Protein AF-A0A160TFT5-F1 (afdb_monomer)

Secondary structure (DSSP, 8-state):
-----------------------------------------HHHHHHHHHHHHHHHHHHHHTT-------TT----PPPPPPP-TTSS--

Radius of gyration: 28.59 Å; Cα contacts (8 Å, |Δi|>4): 5; chains: 1; bounding box: 56×51×87 Å

InterPro domains:
  IPR049191 Transcriptional regulator SutA, RNAP-binding domain [PF20661] (44-77)

Solvent-accessible surface area (backbone atoms only — not comparable to full-atom values): 6606 Å² total; per-residue (Å²): 139,80,90,77,82,84,72,77,70,73,78,82,72,78,77,79,78,78,78,79,73,88,75,70,96,74,77,96,69,94,66,77,74,84,66,81,76,76,71,61,59,76,67,56,51,49,53,52,50,55,52,51,52,52,51,51,51,52,40,46,74,74,69,51,79,92,78,91,76,66,98,83,72,73,74,84,72,85,72,81,80,82,80,72,83,76,81,62,86,132

pLDDT: mean 74.25, std 15.31, range [48.69, 95.0]

Mean predicted aligned error: 19.33 Å

Structure (mmCIF, N/CA/C/O backbone):
data_AF-A0A160TFT5-F1
#
_entry.id   AF-A0A160TFT5-F1
#
loop_
_atom_site.group_PDB
_atom_site.id
_atom_site.type_symbol
_atom_site.label_atom_id
_atom_site.label_alt_id
_atom_site.label_comp_id
_atom_site.label_asym_id
_atom_site.label_entity_id
_atom_site.label_seq_id
_atom_site.pdbx_PDB_ins_code
_atom_site.Cartn_x
_atom_site.Cartn_y
_atom_site.Cartn_z
_atom_site.occupancy
_atom_site.B_iso_or_equiv
_atom_site.auth_seq_id
_atom_site.auth_comp_id
_atom_site.auth_asym_id
_atom_site.auth_atom_id
_atom_site.pdbx_PDB_model_num
ATOM 1 N N . MET A 1 1 ? -22.239 -25.385 50.454 1.00 48.69 1 MET A N 1
ATOM 2 C CA . MET A 1 1 ? -21.172 -26.281 49.949 1.00 48.69 1 MET A CA 1
ATOM 3 C C . MET A 1 1 ? -21.580 -26.676 48.537 1.00 48.69 1 MET A C 1
ATOM 5 O O . MET A 1 1 ? -22.684 -27.169 48.406 1.00 48.69 1 MET A O 1
ATOM 9 N N . ALA A 1 2 ? -20.852 -26.410 47.458 1.00 52.94 2 ALA A N 1
ATOM 10 C CA . ALA A 1 2 ? -19.454 -26.029 47.293 1.00 52.94 2 ALA A CA 1
ATOM 11 C C . ALA A 1 2 ? -19.290 -25.157 46.029 1.00 52.94 2 ALA A C 1
ATOM 13 O O . ALA A 1 2 ? -20.027 -25.332 45.061 1.00 52.94 2 ALA A O 1
ATOM 14 N N . THR A 1 3 ? -18.331 -24.235 46.068 1.00 61.59 3 THR A N 1
ATOM 15 C CA . THR A 1 3 ? -17.694 -23.612 44.904 1.00 61.59 3 THR A CA 1
ATOM 16 C C . THR A 1 3 ? -16.832 -24.650 44.18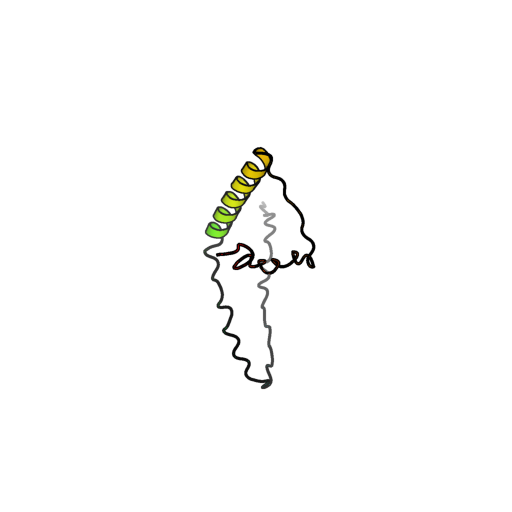2 1.00 61.59 3 THR A C 1
ATOM 18 O O . THR A 1 3 ? -16.236 -25.513 44.832 1.00 61.59 3 THR A O 1
ATOM 21 N N . LYS A 1 4 ? -16.798 -24.581 42.852 1.00 61.00 4 LYS A N 1
ATOM 22 C CA . LYS A 1 4 ? -15.705 -25.064 41.996 1.00 61.00 4 LYS A CA 1
ATOM 23 C C . LYS A 1 4 ? -15.988 -24.510 40.602 1.00 61.00 4 LYS A C 1
ATOM 25 O O . LYS A 1 4 ? -16.878 -24.993 39.913 1.00 61.00 4 LYS A O 1
ATOM 30 N N . ASP A 1 5 ? -15.525 -23.300 40.317 1.00 58.12 5 ASP A N 1
ATOM 31 C CA . ASP A 1 5 ? -14.162 -23.059 39.825 1.00 58.12 5 ASP A CA 1
ATOM 32 C C . ASP A 1 5 ? -13.917 -23.933 38.593 1.00 58.12 5 ASP A C 1
ATOM 34 O O . ASP A 1 5 ? -13.220 -24.942 38.643 1.00 58.12 5 ASP A O 1
ATOM 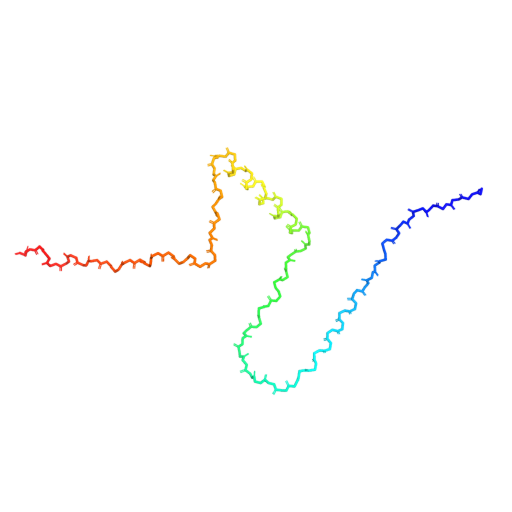38 N N . ASN A 1 6 ? -14.561 -23.559 37.486 1.00 61.19 6 ASN A N 1
ATOM 39 C CA . ASN A 1 6 ? -14.115 -23.964 36.160 1.00 61.19 6 ASN A CA 1
ATOM 40 C C . ASN A 1 6 ? -13.106 -22.914 35.673 1.00 61.19 6 ASN A C 1
ATOM 42 O O . ASN A 1 6 ? -13.309 -22.259 34.652 1.00 61.19 6 ASN A O 1
ATOM 46 N N . ASP A 1 7 ? -12.056 -22.721 36.475 1.00 56.31 7 ASP A N 1
ATOM 47 C CA . ASP A 1 7 ? -10.791 -22.169 36.014 1.00 56.31 7 ASP A CA 1
ATOM 48 C C . ASP A 1 7 ? -10.168 -23.253 35.139 1.00 56.31 7 ASP A C 1
ATOM 50 O O . ASP A 1 7 ? -9.484 -24.163 35.610 1.00 56.31 7 ASP A O 1
ATOM 54 N N . MET A 1 8 ? -10.449 -23.179 33.840 1.00 53.91 8 MET A N 1
ATOM 55 C CA . MET A 1 8 ? -9.607 -23.808 32.834 1.00 53.91 8 MET A CA 1
ATOM 56 C C . MET A 1 8 ? -8.299 -23.014 32.820 1.00 53.91 8 MET A C 1
ATOM 58 O O . MET A 1 8 ? -8.082 -22.159 31.962 1.00 53.91 8 MET A O 1
ATOM 62 N N . ALA A 1 9 ? -7.475 -23.237 33.843 1.00 60.00 9 ALA A N 1
ATOM 63 C CA . ALA A 1 9 ? -6.100 -22.793 33.861 1.00 60.00 9 ALA A CA 1
ATOM 64 C C . ALA A 1 9 ? -5.445 -23.397 32.618 1.00 60.00 9 ALA A C 1
ATOM 66 O O . ALA A 1 9 ? -5.292 -24.614 32.515 1.00 60.00 9 ALA A O 1
ATOM 67 N N . MET A 1 10 ? -5.145 -22.539 31.643 1.00 63.69 10 MET A N 1
ATOM 68 C CA . MET A 1 10 ? -4.195 -22.859 30.589 1.00 63.69 10 MET A CA 1
ATOM 69 C C . MET A 1 10 ? -2.926 -23.325 31.310 1.00 63.69 10 MET A C 1
ATOM 71 O O . MET A 1 10 ? -2.403 -22.546 32.113 1.00 63.69 10 MET A O 1
ATOM 75 N N . PRO A 1 11 ? -2.469 -24.573 31.126 1.00 61.62 11 PRO A N 1
ATOM 76 C CA . PRO A 1 11 ? -1.147 -24.925 31.591 1.00 61.62 11 PRO A CA 1
ATOM 77 C C . PRO A 1 11 ? -0.178 -24.036 30.814 1.00 61.62 11 PRO A C 1
ATOM 79 O O . PRO A 1 11 ? -0.135 -24.075 29.584 1.00 61.62 11 PRO A O 1
ATOM 82 N N . ASP A 1 12 ? 0.523 -23.178 31.546 1.00 61.94 12 ASP A N 1
ATOM 83 C CA . ASP A 1 12 ? 1.736 -22.521 31.083 1.00 61.94 12 ASP A CA 1
ATOM 84 C C . ASP A 1 12 ? 2.773 -23.641 30.935 1.00 61.94 12 ASP A C 1
ATOM 86 O O . ASP A 1 12 ? 3.512 -23.969 31.863 1.00 61.94 12 ASP A O 1
ATOM 90 N N . GLU A 1 13 ? 2.691 -24.378 29.823 1.00 58.25 13 GLU A N 1
ATOM 91 C CA . GLU A 1 13 ? 3.758 -25.275 29.402 1.00 58.25 13 GLU A CA 1
ATOM 92 C C . GLU A 1 13 ? 4.915 -24.374 28.985 1.00 58.25 13 GLU A C 1
ATOM 94 O O . GLU A 1 13 ? 5.015 -23.939 27.838 1.00 58.25 13 GLU A O 1
ATOM 99 N N . GLU A 1 14 ? 5.749 -24.056 29.974 1.00 58.62 14 GLU A N 1
ATOM 100 C CA . GLU A 1 14 ? 7.117 -23.587 29.804 1.00 58.62 14 GLU A CA 1
ATOM 101 C C . GLU A 1 14 ? 7.786 -24.533 28.803 1.00 58.62 14 GLU A C 1
ATOM 103 O O . GLU A 1 14 ? 8.160 -25.666 29.116 1.00 58.62 14 GLU A O 1
ATOM 108 N N . MET A 1 15 ? 7.836 -24.101 27.548 1.00 52.38 15 MET A N 1
ATOM 109 C CA . MET A 1 15 ? 8.525 -24.816 26.494 1.00 52.38 15 MET A CA 1
ATOM 110 C C . MET A 1 15 ? 10.015 -24.601 26.753 1.00 52.38 15 MET A C 1
ATOM 112 O O . MET A 1 15 ? 10.598 -23.635 26.259 1.00 52.38 15 MET A O 1
ATOM 116 N N . ASP A 1 16 ? 10.598 -25.469 27.586 1.00 55.19 16 ASP A N 1
ATOM 117 C CA . ASP A 1 16 ? 12.040 -25.578 27.795 1.00 55.19 16 ASP A CA 1
ATOM 118 C C . ASP A 1 16 ? 12.685 -25.844 26.431 1.00 55.19 16 ASP A C 1
ATOM 120 O O . ASP A 1 16 ? 12.752 -26.964 25.924 1.00 55.19 16 ASP A O 1
ATOM 124 N N . ASN A 1 17 ? 13.105 -24.762 25.781 1.00 60.25 17 ASN A N 1
ATOM 125 C CA . ASN A 1 17 ? 13.861 -24.803 24.546 1.00 60.25 17 ASN A CA 1
ATOM 126 C C . ASN A 1 17 ? 15.319 -25.130 24.884 1.00 60.25 17 ASN A C 1
ATOM 128 O O . ASN A 1 17 ? 16.205 -24.281 24.776 1.00 60.25 17 ASN A O 1
ATOM 132 N N . GLU A 1 18 ? 15.569 -26.364 25.315 1.00 53.81 18 GLU A N 1
ATOM 133 C CA . GLU A 1 18 ? 16.912 -26.934 25.370 1.00 53.81 18 GLU A CA 1
ATOM 134 C C . GLU A 1 18 ? 17.329 -27.393 23.967 1.00 53.81 18 GLU A C 1
ATOM 136 O O . GLU A 1 18 ? 17.425 -28.576 23.646 1.00 53.81 18 GLU A O 1
ATOM 141 N N . SER A 1 19 ? 17.587 -26.434 23.078 1.00 58.16 19 SER A N 1
ATOM 142 C CA . SER A 1 19 ? 18.385 -26.724 21.892 1.00 58.16 19 SER A CA 1
ATOM 143 C C . SER A 1 19 ? 19.851 -26.850 22.321 1.00 58.16 19 SER A C 1
ATOM 145 O O . SER A 1 19 ? 20.613 -25.886 22.228 1.00 58.16 19 SER A O 1
ATOM 147 N N . GLU A 1 20 ? 20.252 -28.024 22.818 1.00 54.06 20 GLU A N 1
ATOM 148 C CA . GLU A 1 20 ? 21.666 -28.407 22.871 1.00 54.06 20 GLU A CA 1
ATOM 149 C C . GLU A 1 20 ? 22.168 -28.585 21.432 1.00 54.06 20 GLU A C 1
ATOM 151 O O . GLU A 1 20 ? 22.055 -29.648 20.822 1.00 54.06 20 GLU A O 1
ATOM 156 N N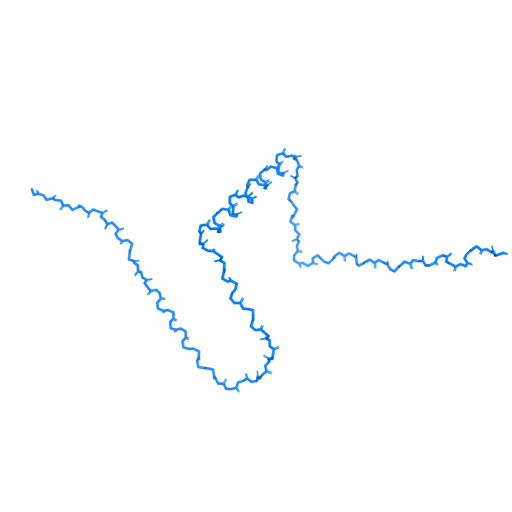 . THR A 1 21 ? 22.700 -27.513 20.848 1.00 55.50 21 THR A N 1
ATOM 157 C CA . THR A 1 21 ? 23.503 -27.608 19.631 1.00 55.50 21 THR A CA 1
ATOM 158 C C . THR A 1 21 ? 24.942 -27.922 20.032 1.00 55.50 21 THR A C 1
ATOM 160 O O . THR A 1 21 ? 25.699 -27.020 20.391 1.00 55.50 21 THR A O 1
ATOM 163 N N . ASP A 1 22 ? 25.310 -29.204 19.980 1.00 57.59 22 ASP A N 1
ATOM 164 C CA . ASP A 1 22 ? 26.705 -29.662 19.970 1.00 57.59 22 ASP A CA 1
ATOM 165 C C . ASP A 1 22 ? 27.373 -29.159 18.678 1.00 57.59 22 ASP A C 1
ATOM 167 O O . ASP A 1 22 ? 27.286 -29.770 17.612 1.00 57.59 22 ASP A O 1
ATOM 171 N N . LEU A 1 23 ? 27.948 -27.957 18.752 1.00 53.94 23 LEU A N 1
ATOM 172 C CA . LEU A 1 23 ? 28.672 -27.315 17.661 1.00 53.94 23 LEU A CA 1
ATOM 173 C C . LEU A 1 23 ? 30.131 -27.782 17.698 1.00 53.94 23 LEU A C 1
ATOM 175 O O . LEU A 1 23 ? 30.972 -27.216 18.400 1.00 53.94 23 LEU A O 1
ATOM 179 N N . GLY A 1 24 ? 30.428 -28.825 16.919 1.00 59.31 24 GLY A N 1
ATOM 180 C CA . GLY A 1 24 ? 31.794 -29.136 16.491 1.00 59.31 24 GLY A CA 1
ATOM 181 C C . GLY A 1 24 ? 32.423 -27.961 15.718 1.00 59.31 24 GLY A C 1
ATOM 182 O O . GLY A 1 24 ? 31.702 -27.081 15.243 1.00 59.31 24 GLY A O 1
ATOM 183 N N . PRO A 1 25 ? 33.763 -27.896 15.600 1.00 56.66 25 PRO A N 1
ATOM 184 C CA . PRO A 1 25 ? 34.434 -26.710 15.090 1.00 56.66 25 PRO A CA 1
ATOM 185 C C . PRO A 1 25 ? 34.355 -26.684 13.561 1.00 56.66 25 PRO A C 1
ATOM 187 O O . PRO A 1 25 ? 35.213 -27.251 12.888 1.00 56.66 25 PRO A O 1
ATOM 190 N N . GLU A 1 26 ? 33.337 -26.021 13.018 1.00 56.72 26 GLU A N 1
ATOM 191 C CA . GLU A 1 26 ? 33.233 -25.737 11.586 1.00 56.72 26 GLU A CA 1
ATOM 192 C C . GLU A 1 26 ? 33.278 -24.222 11.343 1.00 56.72 26 GLU A C 1
ATOM 194 O O . GLU A 1 26 ? 32.367 -23.479 11.689 1.00 56.72 26 GLU A O 1
ATOM 199 N N . GLU A 1 27 ? 34.434 -23.835 10.803 1.00 57.50 27 GLU A N 1
ATOM 200 C CA . GLU A 1 27 ? 34.766 -22.720 9.912 1.00 57.50 27 GLU A CA 1
ATOM 201 C C . GLU A 1 27 ? 34.158 -21.326 10.165 1.00 57.50 27 GLU A C 1
ATOM 203 O O . GLU A 1 27 ? 32.967 -21.067 10.018 1.00 57.50 27 GLU A O 1
ATOM 208 N N . GLU A 1 28 ? 35.068 -20.386 10.448 1.00 58.12 28 GLU A N 1
ATOM 209 C CA . GLU A 1 28 ? 34.848 -18.942 10.533 1.00 58.12 28 GLU A CA 1
ATOM 210 C C . GLU A 1 28 ? 34.231 -18.393 9.234 1.00 58.12 28 GLU A C 1
ATOM 212 O O . GLU A 1 28 ? 34.923 -18.160 8.240 1.00 58.12 28 GLU A O 1
ATOM 217 N N . GLN A 1 29 ? 32.923 -18.140 9.254 1.00 55.16 29 GLN A N 1
ATOM 218 C CA . GLN A 1 29 ? 32.301 -17.164 8.367 1.00 55.16 29 GLN A CA 1
ATOM 219 C C . GLN A 1 29 ? 31.956 -15.926 9.188 1.00 55.16 29 GLN A C 1
ATOM 221 O O . GLN A 1 29 ? 31.106 -15.968 10.076 1.00 55.16 29 GLN A O 1
ATOM 226 N N . ASP A 1 30 ? 32.641 -14.824 8.881 1.00 58.44 30 ASP A N 1
ATOM 227 C CA . ASP A 1 30 ? 32.328 -13.474 9.348 1.00 58.44 30 ASP A CA 1
ATOM 228 C C . ASP A 1 30 ? 30.977 -13.006 8.760 1.00 58.44 30 ASP A C 1
ATOM 230 O O . ASP A 1 30 ? 30.912 -12.091 7.936 1.00 58.44 30 ASP A O 1
ATOM 234 N N . GLU A 1 31 ? 29.872 -13.629 9.166 1.00 63.22 31 GLU A N 1
ATOM 235 C CA . GLU A 1 31 ? 28.545 -13.033 9.055 1.00 63.22 31 GLU A CA 1
ATOM 236 C C . GLU A 1 31 ? 28.276 -12.280 10.355 1.00 63.22 31 GLU A C 1
ATOM 238 O O . GLU A 1 31 ? 28.095 -12.871 11.420 1.00 63.22 31 GLU A O 1
ATOM 243 N N . ALA A 1 32 ? 28.299 -10.946 10.281 1.00 61.88 32 ALA A N 1
ATOM 244 C CA . ALA A 1 32 ? 27.868 -10.107 11.388 1.00 61.88 32 ALA A CA 1
ATOM 245 C C . ALA A 1 32 ? 26.514 -10.634 11.893 1.00 61.88 32 ALA A C 1
ATOM 247 O O . ALA A 1 32 ? 25.600 -10.785 11.075 1.00 61.88 32 ALA A O 1
ATOM 248 N N . PRO A 1 33 ? 26.363 -10.921 13.201 1.00 59.69 33 PRO A N 1
ATOM 249 C CA . PRO A 1 33 ? 25.097 -11.399 13.713 1.00 59.69 33 PRO A CA 1
ATOM 250 C C . PRO A 1 33 ? 24.057 -10.350 13.346 1.00 59.69 33 PRO A C 1
ATOM 252 O O . PRO A 1 33 ? 24.220 -9.168 13.653 1.00 59.69 33 PRO A O 1
ATOM 255 N N . ILE A 1 34 ? 23.011 -10.784 12.651 1.00 61.38 34 ILE A N 1
ATOM 256 C CA . ILE A 1 34 ? 21.727 -10.092 12.574 1.00 61.38 34 ILE A CA 1
ATOM 257 C C . ILE A 1 34 ? 21.298 -9.887 14.026 1.00 61.38 34 ILE A C 1
ATOM 259 O O . ILE A 1 34 ? 20.705 -10.763 14.649 1.00 61.38 34 ILE A O 1
ATOM 263 N N . THR A 1 35 ? 21.755 -8.782 14.614 1.00 5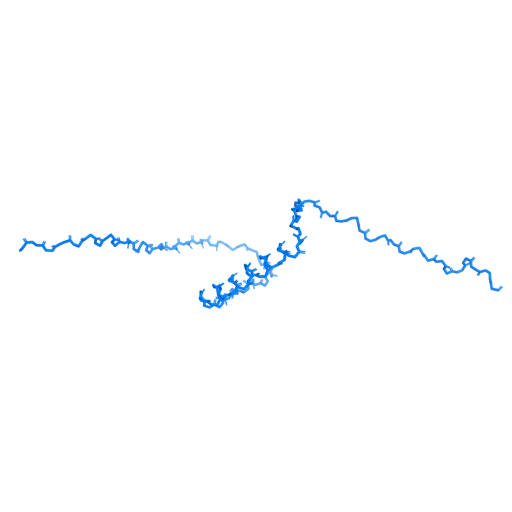3.03 35 THR A N 1
ATOM 264 C CA . THR A 1 35 ? 21.598 -8.503 16.032 1.00 53.03 35 THR A CA 1
ATOM 265 C C . THR A 1 35 ? 20.113 -8.445 16.295 1.00 53.03 35 THR A C 1
ATOM 267 O O . THR A 1 35 ? 19.433 -7.655 15.638 1.00 53.03 35 THR A O 1
ATOM 270 N N . ASP A 1 36 ? 19.659 -9.292 17.216 1.00 57.69 36 ASP A N 1
ATOM 271 C CA . ASP A 1 36 ? 18.339 -9.311 17.834 1.00 57.69 36 ASP A CA 1
ATOM 272 C C . ASP A 1 36 ? 17.721 -7.909 17.818 1.00 57.69 36 ASP A C 1
ATOM 274 O O . ASP A 1 36 ? 18.029 -7.040 18.641 1.00 57.69 36 ASP A O 1
ATOM 278 N N . VAL A 1 37 ? 16.915 -7.647 16.786 1.00 58.06 37 VAL A N 1
ATOM 279 C CA . VAL A 1 37 ? 16.100 -6.448 16.728 1.00 58.06 37 VAL A CA 1
ATOM 280 C C . VAL A 1 37 ? 15.062 -6.675 17.799 1.00 58.06 37 VAL A C 1
ATOM 282 O O . VAL A 1 37 ? 14.030 -7.286 17.544 1.00 58.06 37 VAL A O 1
ATOM 285 N N . SER A 1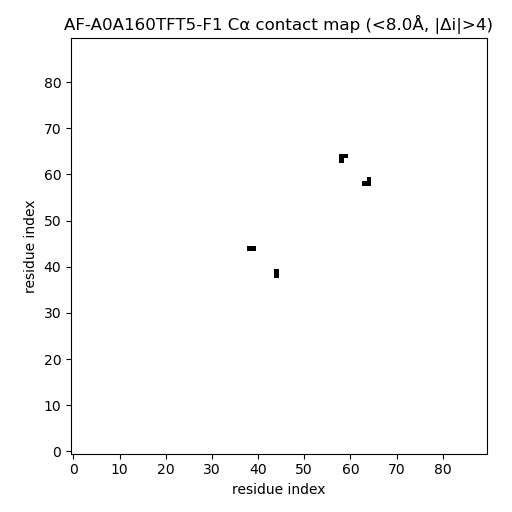 38 ? 15.379 -6.221 19.013 1.00 60.47 38 SER A N 1
ATOM 286 C CA . SER A 1 38 ? 14.455 -6.172 20.134 1.00 60.47 38 SER A CA 1
ATOM 287 C C . SER A 1 38 ? 13.296 -5.273 19.721 1.00 60.47 38 SER A C 1
ATOM 289 O O . SER A 1 38 ? 13.285 -4.051 19.889 1.00 60.47 38 SER A O 1
ATOM 291 N N . PHE A 1 39 ? 12.356 -5.918 19.050 1.00 60.00 39 PHE A N 1
ATOM 292 C CA . PHE A 1 39 ? 11.042 -5.467 18.691 1.00 60.00 39 PHE A CA 1
ATOM 293 C C . PHE A 1 39 ? 10.452 -4.876 19.964 1.00 60.00 39 PHE A C 1
ATOM 295 O O . PHE A 1 39 ? 10.230 -5.596 20.938 1.00 60.00 39 PHE A O 1
ATOM 302 N N . GLY A 1 40 ? 10.326 -3.544 20.007 1.00 65.81 40 GLY A N 1
ATOM 303 C CA . GLY A 1 40 ? 9.855 -2.843 21.198 1.00 65.81 40 GLY A CA 1
ATOM 304 C C . GLY A 1 40 ? 8.594 -3.510 21.747 1.00 65.81 40 GLY A C 1
ATOM 305 O O . GLY A 1 40 ? 7.850 -4.098 20.971 1.00 65.81 40 GLY A O 1
ATOM 306 N N . SER A 1 41 ? 8.387 -3.430 23.070 1.00 77.88 41 SER A N 1
ATOM 307 C CA . SER A 1 41 ? 7.265 -4.019 23.835 1.00 77.88 41 SER A CA 1
ATOM 308 C C . SER A 1 41 ? 6.058 -4.446 22.986 1.00 77.88 41 SER A C 1
ATOM 310 O O . SER A 1 41 ? 5.581 -3.676 22.154 1.00 77.88 41 SER A O 1
ATOM 312 N N . ALA A 1 42 ? 5.476 -5.618 23.261 1.00 81.44 42 ALA A N 1
ATOM 313 C CA . ALA A 1 42 ? 4.305 -6.144 22.549 1.00 81.44 42 ALA A CA 1
ATOM 314 C C . ALA A 1 42 ? 3.178 -5.108 22.321 1.00 81.44 42 ALA A C 1
ATOM 316 O O . ALA A 1 42 ? 2.465 -5.175 21.320 1.00 81.44 42 ALA A O 1
ATOM 317 N N . GLU A 1 43 ? 3.033 -4.119 23.207 1.00 82.56 43 GLU A N 1
ATOM 318 C CA . GLU A 1 43 ? 2.116 -2.988 23.034 1.00 82.56 43 GLU A CA 1
ATOM 319 C C . GLU A 1 43 ? 2.487 -2.034 21.886 1.00 82.56 43 GLU A C 1
ATOM 321 O O . GLU A 1 43 ? 1.607 -1.590 21.150 1.00 82.56 43 GLU A O 1
ATOM 326 N N . ALA A 1 44 ? 3.769 -1.719 21.700 1.00 82.94 44 ALA A N 1
ATOM 327 C CA . ALA A 1 44 ? 4.255 -0.922 20.575 1.00 82.94 44 ALA A CA 1
ATOM 328 C C . ALA A 1 44 ? 3.971 -1.629 19.242 1.00 82.94 44 ALA A C 1
ATOM 330 O O . ALA A 1 44 ? 3.502 -1.001 18.295 1.00 82.94 44 ALA A O 1
ATOM 331 N N . HIS A 1 45 ? 4.154 -2.951 19.196 1.00 83.19 45 HIS A N 1
ATOM 332 C CA . HIS A 1 45 ? 3.812 -3.765 18.028 1.00 83.19 45 HIS A CA 1
ATOM 333 C C . HIS A 1 45 ? 2.313 -3.771 17.725 1.00 83.19 45 HIS A C 1
ATOM 335 O O . HIS A 1 45 ? 1.927 -3.716 16.560 1.00 83.19 45 HIS A O 1
ATOM 341 N N . ARG A 1 46 ? 1.456 -3.814 18.753 1.00 88.44 46 ARG A N 1
ATOM 342 C CA . ARG A 1 46 ? -0.002 -3.700 18.571 1.00 88.44 46 ARG A CA 1
ATOM 343 C C . ARG A 1 46 ? -0.378 -2.347 17.976 1.00 88.44 46 ARG A C 1
ATOM 345 O O . ARG A 1 46 ? -1.059 -2.320 16.960 1.00 88.44 46 ARG A O 1
ATOM 352 N N . LYS A 1 47 ? 0.156 -1.251 18.525 1.00 87.88 47 LYS A N 1
ATOM 353 C CA . LYS A 1 47 ? -0.087 0.105 18.001 1.00 87.88 47 LYS A CA 1
ATOM 354 C C . LYS A 1 47 ? 0.358 0.257 16.547 1.00 87.88 47 LYS A C 1
ATOM 356 O O . LYS A 1 47 ? -0.366 0.844 15.753 1.00 87.88 47 LYS A O 1
ATOM 361 N N . LEU A 1 48 ? 1.524 -0.290 16.197 1.00 89.19 48 LEU A N 1
ATOM 362 C CA . LEU A 1 48 ? 2.023 -0.276 14.820 1.00 89.19 48 LEU A CA 1
ATOM 363 C C . LEU A 1 48 ? 1.123 -1.080 13.874 1.00 89.19 48 LEU A C 1
ATOM 365 O O . LEU A 1 48 ? 0.860 -0.626 12.765 1.00 89.19 48 LEU A O 1
ATOM 369 N N . ARG A 1 49 ? 0.624 -2.247 14.302 1.00 93.19 49 ARG A N 1
ATOM 370 C CA . ARG A 1 49 ? -0.345 -3.024 13.510 1.00 93.19 49 ARG A CA 1
ATOM 371 C C . ARG A 1 49 ? -1.646 -2.252 13.315 1.00 93.19 49 ARG A C 1
ATOM 373 O O . ARG A 1 49 ? -2.087 -2.116 12.184 1.00 93.19 49 ARG A O 1
ATOM 380 N N . GLU A 1 50 ? -2.194 -1.674 14.381 1.00 94.50 50 GLU A N 1
ATOM 381 C CA . GLU A 1 50 ? -3.425 -0.876 14.324 1.00 94.50 50 GLU A CA 1
ATOM 382 C C . GLU A 1 50 ? -3.300 0.326 13.374 1.00 94.50 50 GLU A C 1
ATOM 384 O O . GLU A 1 50 ? -4.211 0.586 12.585 1.00 94.50 50 GLU A O 1
ATOM 389 N N . SER A 1 51 ? -2.173 1.052 13.405 1.00 93.69 51 SER A N 1
ATOM 390 C CA . SER A 1 51 ? -1.944 2.162 12.471 1.00 93.69 51 SER A CA 1
ATOM 391 C C . SER A 1 51 ? -1.833 1.683 11.026 1.00 93.69 51 SER A C 1
ATOM 393 O O . SER A 1 51 ? -2.414 2.291 10.129 1.00 93.69 51 SER A O 1
ATOM 395 N N . LEU A 1 52 ? -1.129 0.572 10.804 1.00 94.00 52 LEU A N 1
ATOM 396 C CA . LEU A 1 52 ? -0.926 0.003 9.474 1.00 94.00 52 LEU A CA 1
ATOM 397 C C . LEU A 1 52 ? -2.260 -0.496 8.892 1.00 94.00 52 LEU A C 1
ATOM 399 O O . LEU A 1 52 ? -2.581 -0.188 7.745 1.00 94.00 52 LEU A O 1
ATOM 403 N N . ASP A 1 53 ? -3.088 -1.159 9.699 1.00 94.31 53 ASP A N 1
ATOM 404 C CA . ASP A 1 53 ? -4.431 -1.605 9.312 1.00 94.31 53 ASP A CA 1
ATOM 405 C C . ASP A 1 53 ? -5.330 -0.423 8.915 1.00 94.31 53 ASP A C 1
ATOM 407 O O . ASP A 1 53 ? -6.037 -0.479 7.903 1.00 94.31 53 ASP A O 1
ATOM 411 N N . ALA A 1 54 ? -5.272 0.682 9.668 1.00 95.00 54 ALA A N 1
ATOM 412 C CA . ALA A 1 54 ? -6.022 1.896 9.350 1.00 95.00 54 ALA A CA 1
ATOM 413 C C . ALA A 1 54 ? -5.570 2.528 8.021 1.00 95.00 54 ALA A C 1
ATOM 415 O O . ALA A 1 54 ? -6.403 2.945 7.207 1.00 95.00 54 ALA A O 1
ATOM 416 N N . GLU A 1 55 ? -4.262 2.581 7.774 1.00 94.19 55 GLU A N 1
ATOM 417 C CA . GLU A 1 55 ? -3.694 3.093 6.525 1.00 94.19 55 GLU A CA 1
ATOM 418 C C . GLU A 1 55 ? -4.060 2.215 5.323 1.00 94.19 55 GLU A C 1
ATOM 420 O O . GLU A 1 55 ? -4.460 2.739 4.277 1.00 94.19 55 GLU A O 1
ATOM 425 N N . VAL A 1 56 ? -4.006 0.890 5.480 1.00 93.69 56 VAL A N 1
ATOM 426 C CA . VAL A 1 56 ? -4.420 -0.071 4.448 1.00 93.69 56 VAL A CA 1
ATOM 427 C C . VAL A 1 56 ? -5.904 0.096 4.130 1.00 93.69 56 VAL A C 1
ATOM 429 O O . VAL A 1 56 ? -6.270 0.211 2.957 1.00 93.69 56 VAL A O 1
ATOM 432 N N . ALA A 1 57 ? -6.767 0.193 5.145 1.00 91.81 57 ALA A N 1
ATOM 433 C CA . ALA A 1 57 ? -8.195 0.424 4.942 1.00 91.81 57 ALA A CA 1
ATOM 434 C C . ALA A 1 57 ? -8.463 1.744 4.196 1.00 91.81 57 ALA A C 1
ATOM 436 O O . ALA A 1 57 ? -9.262 1.781 3.256 1.00 91.81 57 ALA A O 1
ATOM 437 N N . ALA A 1 58 ? -7.757 2.820 4.556 1.00 94.44 58 ALA A N 1
ATOM 438 C CA . ALA A 1 58 ? -7.863 4.105 3.870 1.00 94.44 58 ALA A CA 1
ATOM 439 C C . ALA A 1 58 ? -7.363 4.042 2.415 1.00 94.44 58 ALA A C 1
ATOM 441 O O . ALA A 1 58 ? -7.970 4.655 1.532 1.00 94.44 58 ALA A O 1
ATOM 442 N N . PHE A 1 59 ? -6.284 3.303 2.143 1.00 94.75 59 PHE A N 1
ATOM 443 C CA . PHE A 1 59 ? -5.763 3.087 0.792 1.00 94.75 59 PHE A CA 1
ATOM 444 C C . PHE A 1 59 ? -6.782 2.361 -0.094 1.00 94.75 59 PHE A C 1
ATOM 446 O O . PHE A 1 59 ? -7.061 2.815 -1.207 1.00 94.75 59 PHE A O 1
ATOM 453 N N . LEU A 1 60 ? -7.401 1.296 0.422 1.00 93.94 60 LEU A N 1
ATOM 454 C CA . LEU A 1 60 ? -8.447 0.553 -0.283 1.00 93.94 60 LEU A CA 1
ATOM 455 C C . LEU A 1 60 ? -9.702 1.411 -0.509 1.00 93.94 60 LEU A C 1
ATOM 457 O O . LEU A 1 60 ? -10.241 1.435 -1.615 1.00 93.94 60 LEU A O 1
ATOM 461 N N . ALA A 1 61 ? -10.131 2.185 0.495 1.00 93.69 61 ALA A N 1
ATOM 462 C CA . ALA A 1 61 ? -11.291 3.074 0.383 1.00 93.69 61 ALA A CA 1
ATOM 463 C C . ALA A 1 61 ? -11.094 4.196 -0.652 1.00 93.69 61 ALA A C 1
ATOM 465 O O . ALA A 1 61 ? -12.046 4.606 -1.315 1.00 93.69 61 ALA A O 1
ATOM 466 N N . ARG A 1 62 ? -9.856 4.677 -0.831 1.00 94.75 62 ARG A N 1
ATOM 467 C CA . ARG A 1 62 ? -9.493 5.653 -1.876 1.00 94.75 62 ARG A CA 1
ATOM 468 C C . ARG A 1 62 ? -9.441 5.046 -3.286 1.00 94.75 62 ARG A C 1
ATOM 470 O O . ARG A 1 62 ? -9.190 5.781 -4.238 1.00 94.75 62 ARG A O 1
ATOM 477 N N . GLY A 1 63 ? -9.673 3.739 -3.431 1.00 92.81 63 GLY A N 1
ATOM 478 C CA . GLY A 1 63 ? -9.615 3.026 -4.708 1.00 92.81 63 GLY A CA 1
ATOM 479 C C . GLY A 1 63 ? -8.234 2.460 -5.048 1.00 92.81 63 GLY A C 1
ATOM 480 O O . GLY A 1 63 ? -7.990 2.104 -6.201 1.00 92.81 63 GLY A O 1
ATOM 481 N N . GLY A 1 64 ? -7.325 2.380 -4.071 1.00 92.25 64 GLY A N 1
ATOM 482 C CA . GLY A 1 64 ? -6.066 1.653 -4.209 1.00 92.25 64 GLY A CA 1
ATOM 483 C C . GLY A 1 64 ? -6.301 0.148 -4.382 1.00 92.25 64 GLY A C 1
ATOM 484 O O . GLY A 1 64 ? -7.266 -0.409 -3.863 1.00 92.25 64 GLY A O 1
ATOM 485 N N . GLN A 1 65 ? -5.419 -0.521 -5.126 1.00 91.88 65 GLN A N 1
ATOM 486 C CA . GLN A 1 65 ? -5.495 -1.959 -5.398 1.00 91.88 65 GLN A CA 1
ATOM 487 C C . GLN A 1 65 ? -4.206 -2.642 -4.951 1.00 91.88 65 GLN A C 1
ATOM 489 O O . GLN A 1 65 ? -3.112 -2.153 -5.233 1.00 91.88 65 GLN A O 1
ATOM 494 N N . ILE A 1 66 ? -4.340 -3.786 -4.284 1.00 90.25 66 ILE A N 1
ATOM 495 C CA . ILE A 1 66 ? -3.207 -4.633 -3.909 1.00 90.25 66 ILE A CA 1
ATOM 496 C C . ILE A 1 66 ? -2.908 -5.558 -5.089 1.00 90.25 66 ILE A C 1
ATOM 498 O O . ILE A 1 66 ? -3.809 -6.212 -5.614 1.00 90.25 66 ILE A O 1
ATOM 502 N N . LYS A 1 67 ? -1.647 -5.586 -5.522 1.00 90.75 67 LYS A N 1
ATOM 503 C CA . LYS A 1 67 ? -1.165 -6.486 -6.573 1.00 90.75 67 LYS A CA 1
ATOM 504 C C . LYS A 1 67 ? -0.276 -7.543 -5.940 1.00 90.75 67 LYS A C 1
ATOM 506 O O . LYS A 1 67 ? 0.687 -7.194 -5.264 1.00 90.75 67 LYS A O 1
ATOM 511 N N . THR A 1 68 ? -0.586 -8.808 -6.188 1.00 89.12 68 THR A N 1
ATOM 512 C CA . THR A 1 68 ? 0.311 -9.921 -5.868 1.00 89.12 68 THR A CA 1
ATOM 513 C C . THR A 1 68 ? 1.399 -9.987 -6.935 1.00 89.12 68 THR A C 1
ATOM 515 O O . THR A 1 68 ? 1.105 -9.883 -8.126 1.00 89.12 68 THR A O 1
ATOM 518 N N . VAL A 1 69 ? 2.649 -10.105 -6.504 1.00 87.06 69 VAL A N 1
ATOM 519 C CA . VAL A 1 69 ? 3.823 -10.250 -7.370 1.00 87.06 69 VAL A CA 1
ATOM 520 C C . VAL A 1 69 ? 4.410 -11.624 -7.077 1.00 87.06 69 VAL A C 1
ATOM 522 O O . VAL A 1 69 ? 4.600 -11.948 -5.909 1.00 87.06 69 VAL A O 1
ATOM 525 N N . ASP A 1 70 ? 4.650 -12.426 -8.114 1.00 89.12 70 ASP A N 1
ATOM 526 C CA . ASP A 1 70 ? 5.253 -13.752 -7.952 1.00 89.12 70 ASP A CA 1
ATOM 527 C C . ASP A 1 70 ? 6.742 -13.635 -7.588 1.00 89.12 70 ASP A C 1
ATOM 529 O O . ASP A 1 70 ? 7.432 -12.708 -8.024 1.00 89.12 70 ASP A O 1
ATOM 533 N N . ASP A 1 71 ? 7.264 -14.619 -6.855 1.00 84.00 71 ASP A N 1
ATOM 534 C CA . ASP A 1 71 ? 8.625 -14.601 -6.288 1.00 84.00 71 ASP A CA 1
ATOM 535 C C . ASP A 1 71 ? 9.753 -14.449 -7.329 1.00 84.00 71 ASP A C 1
ATOM 537 O O . ASP A 1 71 ? 10.855 -14.015 -7.006 1.00 84.00 71 ASP A O 1
ATOM 541 N N . ASN A 1 72 ? 9.491 -14.778 -8.597 1.00 81.06 72 ASN A N 1
ATOM 542 C CA . ASN A 1 72 ? 10.484 -14.763 -9.678 1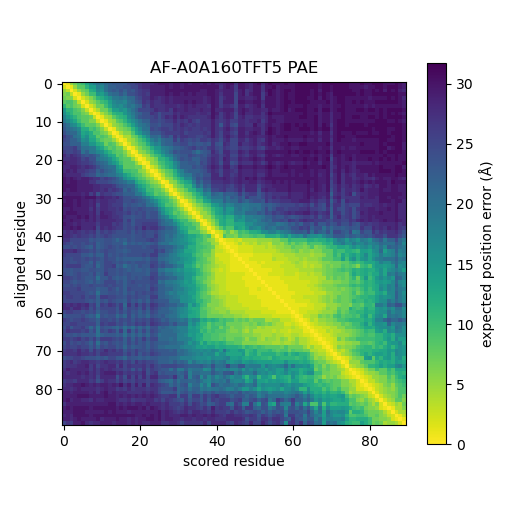.00 81.06 72 ASN A CA 1
ATOM 543 C C . ASN A 1 72 ? 10.340 -13.561 -10.632 1.00 81.06 72 ASN A C 1
ATOM 545 O O . ASN A 1 72 ? 10.885 -13.580 -11.740 1.00 81.06 72 ASN A O 1
ATOM 549 N N . VAL A 1 73 ? 9.603 -12.513 -10.243 1.00 82.50 73 VAL A N 1
ATOM 550 C CA . VAL A 1 73 ? 9.449 -11.307 -11.070 1.00 82.50 73 VAL A CA 1
ATOM 551 C C . VAL A 1 73 ? 10.653 -10.381 -10.881 1.00 82.50 73 VAL A C 1
ATOM 553 O O . VAL A 1 73 ? 10.679 -9.503 -10.023 1.00 82.50 73 VAL A O 1
ATOM 556 N N . MET A 1 74 ? 11.648 -10.544 -11.748 1.00 80.06 74 MET A N 1
ATOM 557 C CA . MET A 1 74 ? 12.634 -9.501 -12.030 1.00 80.06 74 MET A CA 1
ATOM 558 C C . MET A 1 74 ? 12.040 -8.542 -13.067 1.00 80.06 74 MET A C 1
ATOM 560 O O . MET A 1 74 ? 11.642 -8.965 -14.153 1.00 80.06 74 MET A O 1
ATOM 564 N N . GLY A 1 75 ? 11.964 -7.246 -12.755 1.00 81.69 75 GLY A N 1
ATOM 565 C CA . GLY A 1 75 ? 11.629 -6.239 -13.768 1.00 81.69 75 GLY A CA 1
ATOM 566 C C . GLY A 1 75 ? 12.651 -6.252 -14.912 1.00 81.69 75 GLY A C 1
ATOM 567 O O . GLY A 1 75 ? 13.816 -6.569 -14.673 1.00 81.69 75 GLY A O 1
ATOM 568 N N . ASP A 1 76 ? 12.236 -5.901 -16.141 1.00 84.25 76 ASP A N 1
ATOM 569 C CA . ASP A 1 76 ? 13.187 -5.684 -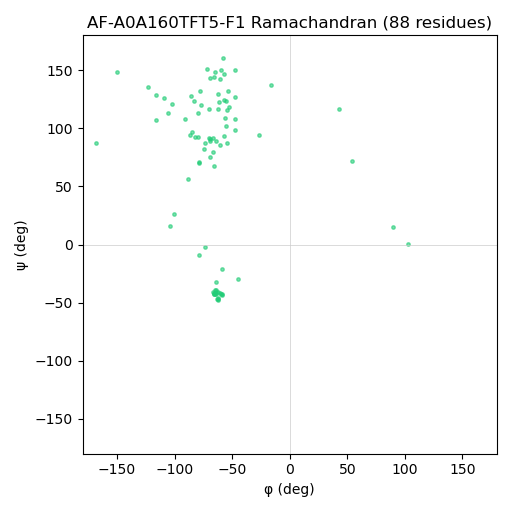17.249 1.00 84.25 76 ASP A CA 1
ATOM 570 C C . ASP A 1 76 ? 14.211 -4.639 -16.774 1.00 84.25 76 ASP A C 1
ATOM 572 O O . ASP A 1 76 ? 13.810 -3.513 -16.444 1.00 84.25 76 ASP A O 1
ATOM 576 N N . PRO A 1 77 ? 15.502 -4.996 -16.646 1.00 85.31 77 PRO A N 1
ATOM 577 C CA . PRO A 1 77 ? 16.494 -4.075 -16.131 1.00 85.31 77 PRO A CA 1
ATOM 578 C C . PRO A 1 77 ? 16.527 -2.799 -16.982 1.00 85.31 77 PRO A C 1
ATOM 580 O O . PRO A 1 77 ? 16.309 -2.843 -18.199 1.00 85.31 77 PRO A O 1
ATOM 583 N N . PRO A 1 78 ? 16.809 -1.637 -16.367 1.00 87.94 78 PRO A N 1
ATOM 584 C CA . PRO A 1 78 ? 16.827 -0.374 -17.084 1.00 87.94 78 PRO A CA 1
ATOM 585 C C . PRO A 1 78 ? 17.791 -0.468 -18.268 1.00 87.94 78 PRO A C 1
ATOM 587 O O . PRO A 1 78 ? 18.975 -0.785 -18.123 1.00 87.94 78 PRO A O 1
ATOM 590 N N . ARG A 1 79 ? 17.271 -0.206 -19.469 1.00 85.75 79 ARG A N 1
ATOM 591 C CA . ARG A 1 79 ? 18.076 -0.267 -20.690 1.00 85.75 79 ARG A CA 1
ATOM 592 C C . ARG A 1 79 ? 19.133 0.825 -20.661 1.00 85.75 79 ARG A C 1
ATOM 594 O O . ARG A 1 79 ? 18.883 1.939 -20.199 1.00 85.75 79 ARG A O 1
ATOM 601 N N . LYS A 1 80 ? 20.313 0.512 -21.205 1.00 87.94 80 LYS A N 1
ATOM 602 C CA . LYS A 1 80 ? 21.388 1.496 -21.361 1.00 87.94 80 LYS A CA 1
ATOM 603 C C . LYS A 1 80 ? 20.847 2.721 -22.112 1.00 87.94 80 LYS A C 1
ATOM 605 O O . LYS A 1 80 ? 20.202 2.542 -23.150 1.00 87.94 80 LYS A O 1
ATOM 610 N N . PRO A 1 81 ? 21.108 3.948 -21.631 1.00 88.12 81 PRO A N 1
ATOM 611 C CA . PRO A 1 81 ? 20.715 5.141 -22.361 1.00 88.12 81 PRO A CA 1
ATOM 612 C C . PRO A 1 81 ? 21.452 5.171 -23.703 1.00 88.12 81 PRO A C 1
A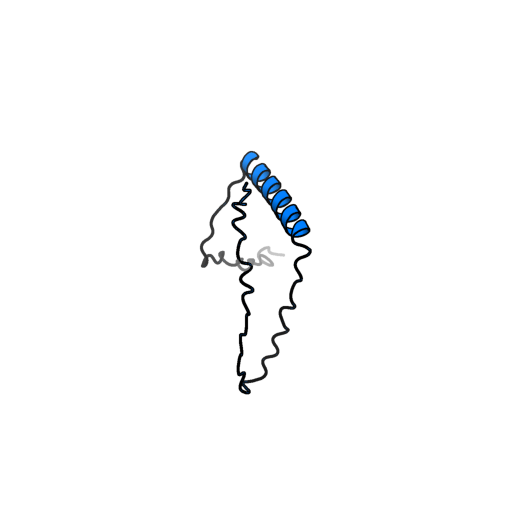TOM 614 O O . PRO A 1 81 ? 22.672 5.017 -23.761 1.00 88.12 81 PRO A O 1
ATOM 617 N N . GLN A 1 82 ? 20.711 5.376 -24.790 1.00 84.62 82 GLN A N 1
ATOM 618 C CA . GLN A 1 82 ? 21.306 5.690 -26.085 1.00 84.62 82 GLN A CA 1
ATOM 619 C C . GLN A 1 82 ? 21.891 7.105 -26.013 1.00 84.62 82 GLN A C 1
ATOM 621 O O . GLN A 1 82 ? 21.168 8.075 -25.777 1.00 84.62 82 GLN A O 1
ATOM 626 N N . THR A 1 83 ? 23.209 7.239 -26.160 1.00 83.38 83 THR A N 1
ATOM 627 C CA . THR A 1 83 ? 23.840 8.559 -26.225 1.00 83.38 83 THR A CA 1
ATOM 628 C C . THR A 1 83 ? 23.588 9.112 -27.631 1.00 83.38 83 THR A C 1
ATOM 630 O O . THR A 1 83 ? 23.939 8.493 -28.629 1.00 83.38 83 THR A O 1
ATOM 633 N N . SER A 1 84 ? 22.915 10.261 -27.732 1.00 81.00 84 SER A N 1
ATOM 634 C CA . SER A 1 84 ? 22.741 10.986 -29.006 1.00 81.00 84 SER A CA 1
ATOM 635 C C . SER A 1 84 ? 23.728 12.155 -29.109 1.00 81.00 84 SER A C 1
ATOM 637 O O . SER A 1 84 ? 23.473 13.171 -29.754 1.00 81.00 84 SER A O 1
ATOM 639 N N . TYR A 1 85 ? 24.862 12.041 -28.414 1.00 82.62 85 TYR A N 1
ATOM 640 C CA . TYR A 1 85 ? 25.914 13.044 -28.453 1.00 82.62 85 TYR A CA 1
ATOM 641 C C . TYR A 1 85 ? 26.728 12.842 -29.736 1.00 82.62 85 TYR A C 1
ATOM 643 O O . TYR A 1 85 ? 27.369 11.810 -29.905 1.00 82.62 85 TYR A O 1
ATOM 651 N N . GLY A 1 86 ? 26.649 13.804 -30.661 1.00 77.31 86 GLY A N 1
ATOM 652 C CA . GLY A 1 86 ? 27.334 13.756 -31.961 1.00 77.31 86 GLY A CA 1
ATOM 653 C C . GLY A 1 86 ? 26.458 13.392 -33.168 1.00 77.31 86 GLY A C 1
ATOM 654 O O . GLY A 1 86 ? 26.960 13.377 -34.285 1.00 77.31 86 GLY A O 1
ATOM 655 N N . SER A 1 87 ? 25.152 13.152 -32.991 1.00 76.56 87 SER A N 1
ATOM 656 C CA . SER A 1 87 ? 24.199 12.977 -34.109 1.00 76.56 87 SER A CA 1
ATOM 657 C C . SER A 1 87 ? 23.763 14.302 -34.750 1.00 76.56 87 SER A C 1
ATOM 659 O O . SER A 1 87 ? 23.105 14.316 -35.791 1.00 76.56 87 SER A O 1
ATOM 661 N N . ARG A 1 88 ? 24.128 15.427 -34.127 1.00 79.94 88 ARG A N 1
ATOM 662 C CA . ARG A 1 88 ? 23.929 16.777 -34.653 1.00 79.94 88 ARG 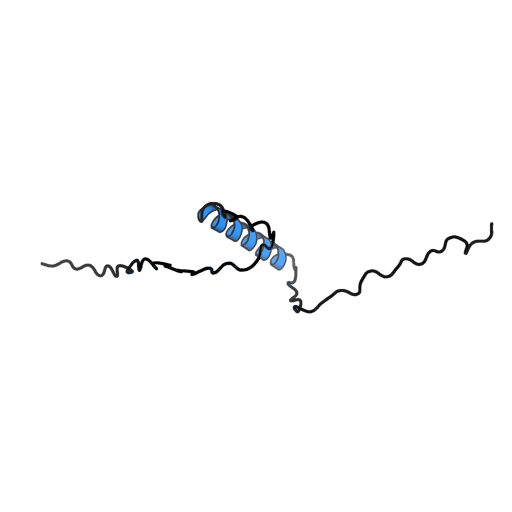A CA 1
ATOM 663 C C . ARG A 1 88 ? 25.265 17.270 -35.213 1.00 79.94 88 ARG A C 1
ATOM 665 O O . ARG A 1 88 ? 26.225 17.307 -34.441 1.00 79.94 88 ARG A O 1
ATOM 672 N N . PRO A 1 89 ? 25.342 17.622 -36.510 1.00 80.19 89 PRO A N 1
ATOM 673 C CA . PRO A 1 89 ? 26.534 18.252 -37.062 1.00 80.19 89 PRO A CA 1
ATOM 674 C C . PRO A 1 89 ? 26.797 19.582 -36.341 1.00 80.19 89 PRO A C 1
ATOM 676 O O . PRO A 1 89 ? 25.848 20.276 -35.963 1.00 80.19 89 PRO A O 1
ATOM 679 N N . ILE A 1 90 ? 28.080 19.877 -36.116 1.00 73.88 90 ILE A N 1
ATOM 680 C CA . ILE A 1 90 ? 28.569 21.151 -35.564 1.00 73.88 90 ILE A CA 1
ATOM 681 C C . ILE A 1 90 ? 28.637 22.236 -36.634 1.00 73.88 90 ILE A C 1
ATOM 683 O O . ILE A 1 90 ? 28.912 21.886 -37.804 1.00 73.88 90 ILE A O 1
#

Sequence (90 aa):
MATKDNDMAMPDEEMDNESETDLGPEEEQDEAPITDVSFGSAEAHRKLRESLDAEVAAFLARGGQIKTVDDNVMGDPPRKPQTSYGSRPI

Organism: NCBI:txid652676

Foldseek 3Di:
DDDDDPPPPDPPPPPPPPPPDPDDDDDDDPDDPPPPPPPPPPVVVVVVVVVVVVVVVVCVVVVHDDDDDDPPDDDPPDDDDDDCPPVDDD